Protein AF-A0A5C7ZYX0-F1 (afdb_monomer_lite)

Radius of gyration: 10.94 Å; chains: 1; bounding box: 20×14×37 Å

Secondary structure (DSSP, 8-state):
----------HHHHHHHHHHHHHH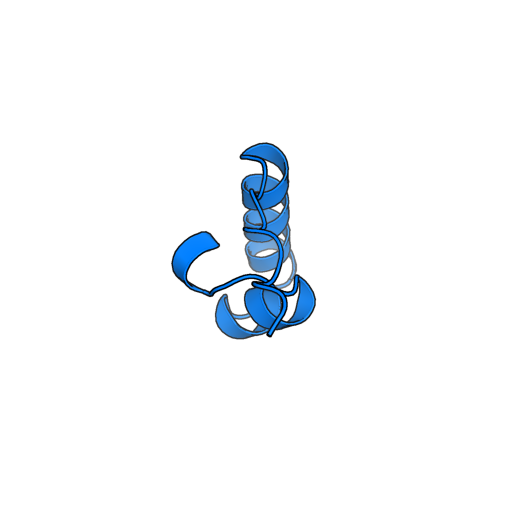T--HHHHHHHTT--GGG--

Sequence (43 aa):
MERTPKGIYTPEFRAEAVRLVEATGMSVARAAKQLSMPKSSLD

pLDDT: mean 73.13, std 11.17, range [39.56, 84.5]

Foldseek 3Di:
DPDDPPPPQDPVNLVVLLVVCVVVVNDLVVSCVVVVHDSVSND

Structure (mmCIF, N/CA/C/O backbone):
data_AF-A0A5C7ZYX0-F1
#
_entry.id   AF-A0A5C7ZYX0-F1
#
loop_
_atom_site.group_PDB
_atom_site.id
_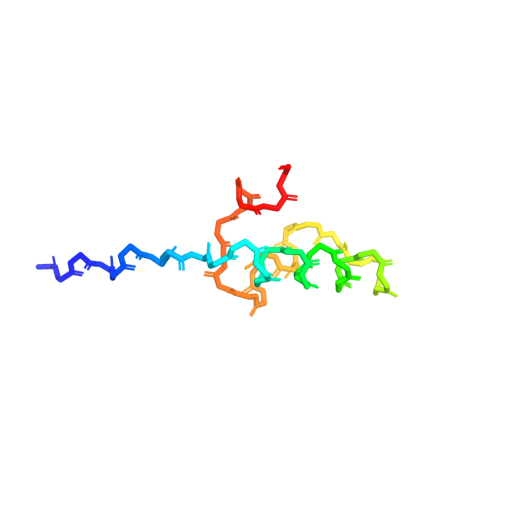atom_site.type_symbol
_atom_site.label_atom_id
_atom_site.label_alt_id
_atom_site.label_comp_id
_atom_site.label_asym_id
_atom_site.label_entity_id
_atom_site.label_seq_id
_atom_site.pdbx_PDB_ins_code
_atom_site.Cartn_x
_atom_site.Cartn_y
_atom_site.Cartn_z
_atom_site.occupancy
_atom_site.B_iso_or_equiv
_atom_site.auth_seq_id
_atom_site.auth_comp_id
_atom_site.auth_asym_id
_atom_site.auth_atom_id
_atom_site.pdbx_PDB_model_num
ATOM 1 N N . MET A 1 1 ? 3.753 2.274 -27.545 1.00 39.56 1 MET A N 1
ATOM 2 C CA . MET A 1 1 ? 3.160 2.355 -26.195 1.00 39.56 1 MET A CA 1
ATOM 3 C C . MET A 1 1 ? 4.309 2.225 -25.220 1.00 39.56 1 MET A C 1
ATOM 5 O O . MET A 1 1 ? 4.837 1.129 -25.055 1.00 39.56 1 MET A O 1
ATOM 9 N N . GLU A 1 2 ? 4.815 3.360 -24.743 1.00 40.84 2 GLU A N 1
ATOM 10 C CA . GLU A 1 2 ? 5.984 3.383 -23.866 1.00 40.84 2 GLU A CA 1
ATOM 11 C C . GLU A 1 2 ? 5.619 2.650 -22.580 1.00 40.84 2 GLU A C 1
ATOM 13 O O . GLU A 1 2 ? 4.689 3.031 -21.870 1.00 40.84 2 GLU A O 1
ATOM 18 N N . ARG A 1 3 ? 6.269 1.503 -22.365 1.00 52.41 3 ARG A N 1
ATOM 19 C CA . ARG A 1 3 ? 6.080 0.677 -21.177 1.00 52.41 3 ARG A CA 1
ATOM 20 C C . ARG A 1 3 ? 6.442 1.557 -19.992 1.00 52.41 3 ARG A C 1
ATOM 22 O O . ARG A 1 3 ? 7.601 1.941 -19.866 1.00 52.41 3 ARG A O 1
ATOM 29 N N . THR A 1 4 ? 5.442 1.884 -19.177 1.00 57.28 4 THR A N 1
ATOM 30 C CA . THR A 1 4 ? 5.580 2.607 -17.914 1.00 57.28 4 THR A CA 1
ATOM 31 C C . THR A 1 4 ? 6.844 2.102 -17.221 1.00 57.28 4 THR A C 1
ATOM 33 O O . THR A 1 4 ? 6.992 0.876 -17.113 1.00 57.28 4 THR A O 1
ATOM 36 N N . PRO A 1 5 ? 7.785 2.987 -16.834 1.00 55.31 5 PRO A N 1
ATOM 37 C CA . PRO A 1 5 ? 9.025 2.556 -16.206 1.00 55.31 5 PRO A CA 1
ATOM 38 C C . PRO A 1 5 ? 8.634 1.630 -15.064 1.00 55.31 5 PRO A C 1
ATOM 40 O O . PRO A 1 5 ? 7.759 1.979 -14.272 1.00 55.31 5 PRO A O 1
ATOM 43 N N . LYS A 1 6 ? 9.190 0.411 -15.049 1.00 58.81 6 LYS A N 1
ATOM 44 C CA . LYS A 1 6 ? 8.986 -0.529 -13.947 1.00 58.81 6 LYS A CA 1
ATOM 45 C C . LYS A 1 6 ? 9.367 0.249 -12.696 1.00 58.81 6 LYS A C 1
ATOM 47 O O . LYS A 1 6 ? 10.550 0.501 -12.496 1.00 58.81 6 LYS A O 1
ATOM 52 N N . GLY A 1 7 ? 8.371 0.721 -11.950 1.00 59.69 7 GLY A N 1
ATOM 53 C CA . GLY A 1 7 ? 8.566 1.490 -10.735 1.00 59.69 7 GLY A CA 1
ATOM 54 C C . GLY A 1 7 ? 9.234 0.556 -9.751 1.00 59.69 7 GLY A C 1
ATOM 55 O O . GLY A 1 7 ? 8.563 -0.224 -9.081 1.00 59.69 7 GLY A O 1
ATOM 56 N N . ILE A 1 8 ? 10.565 0.536 -9.753 1.00 64.62 8 ILE A N 1
ATOM 57 C CA . ILE A 1 8 ? 11.337 -0.201 -8.768 1.00 64.62 8 ILE A CA 1
ATOM 58 C C . ILE A 1 8 ? 11.167 0.607 -7.492 1.00 64.62 8 ILE A C 1
ATOM 60 O O . ILE A 1 8 ? 11.913 1.544 -7.227 1.00 64.62 8 ILE A O 1
ATOM 64 N N . TYR A 1 9 ? 10.119 0.288 -6.738 1.00 71.81 9 TYR A N 1
ATOM 65 C CA . TYR A 1 9 ? 9.941 0.842 -5.410 1.00 71.81 9 TYR A CA 1
ATOM 66 C C . TYR A 1 9 ? 11.073 0.309 -4.550 1.00 71.81 9 TYR A C 1
ATOM 68 O O . TYR A 1 9 ? 11.200 -0.912 -4.353 1.00 71.81 9 TYR A O 1
ATOM 76 N N . THR A 1 10 ? 11.907 1.227 -4.075 1.00 79.06 10 THR A N 1
ATOM 77 C CA . THR A 1 10 ? 12.978 0.890 -3.151 1.00 79.06 10 THR A CA 1
ATOM 78 C C . THR A 1 10 ? 12.368 0.290 -1.879 1.00 79.06 10 THR A C 1
ATOM 80 O O . THR A 1 10 ? 11.209 0.577 -1.543 1.00 79.06 10 THR A O 1
ATOM 83 N N . PRO A 1 11 ? 13.079 -0.615 -1.194 1.00 77.50 11 PRO A N 1
ATOM 84 C CA . PRO A 1 11 ? 12.577 -1.209 0.042 1.00 77.50 11 PRO A CA 1
ATOM 85 C C . PRO A 1 11 ? 12.266 -0.147 1.109 1.00 77.50 11 PRO A C 1
ATOM 87 O O . PRO A 1 11 ? 11.295 -0.299 1.849 1.00 77.50 11 PRO A O 1
ATOM 90 N N . GLU A 1 12 ? 13.003 0.965 1.128 1.00 79.50 12 GLU A N 1
ATOM 91 C CA . GLU A 1 12 ? 12.763 2.100 2.024 1.00 79.50 12 GLU A CA 1
ATOM 92 C C . GLU A 1 12 ? 11.421 2.773 1.722 1.00 79.50 12 GLU A C 1
ATOM 94 O O . GLU A 1 12 ? 10.637 3.030 2.634 1.00 79.50 12 GLU A O 1
ATOM 99 N N . PHE A 1 13 ? 11.115 2.989 0.439 1.00 80.00 13 PHE A N 1
ATOM 100 C CA . PHE A 1 13 ? 9.848 3.588 0.023 1.00 80.00 13 PHE A CA 1
ATOM 101 C C . PHE A 1 13 ? 8.656 2.698 0.381 1.00 80.00 13 PHE A C 1
ATOM 103 O O . PHE A 1 13 ? 7.624 3.190 0.832 1.00 80.00 13 PHE A O 1
ATOM 110 N N . ARG A 1 14 ? 8.800 1.374 0.241 1.00 80.00 14 ARG A N 1
ATOM 111 C CA . ARG A 1 14 ? 7.763 0.425 0.675 1.00 80.00 14 ARG A CA 1
ATOM 112 C C . ARG A 1 14 ? 7.548 0.471 2.185 1.00 80.00 14 ARG A C 1
ATOM 114 O O . ARG A 1 14 ? 6.403 0.502 2.621 1.00 80.00 14 ARG A O 1
ATOM 121 N N . ALA A 1 15 ? 8.619 0.522 2.976 1.00 82.38 15 ALA A N 1
ATOM 122 C CA . ALA A 1 15 ? 8.516 0.611 4.432 1.00 82.38 15 ALA A CA 1
ATOM 123 C C . ALA A 1 15 ? 7.840 1.916 4.884 1.00 82.38 15 ALA A C 1
ATOM 125 O O . ALA A 1 15 ? 7.004 1.903 5.786 1.00 82.38 15 ALA A O 1
ATOM 126 N N . GLU A 1 16 ? 8.164 3.037 4.240 1.00 82.31 16 GLU A N 1
ATOM 127 C CA . GLU A 1 16 ? 7.524 4.323 4.521 1.00 82.31 16 GLU A CA 1
ATOM 128 C C . GLU A 1 16 ? 6.045 4.322 4.122 1.00 82.31 16 GLU A C 1
ATOM 130 O O . GLU A 1 16 ? 5.193 4.794 4.873 1.00 82.31 16 GLU A O 1
ATOM 135 N N . ALA A 1 17 ? 5.722 3.711 2.986 1.00 80.38 17 ALA A N 1
ATOM 136 C CA . ALA A 1 17 ? 4.355 3.561 2.524 1.00 80.38 17 ALA A CA 1
ATOM 137 C C . ALA A 1 17 ? 3.496 2.700 3.466 1.00 80.38 17 ALA A C 1
ATOM 139 O O . ALA A 1 17 ? 2.357 3.069 3.748 1.00 80.38 17 ALA A O 1
ATOM 140 N N . VAL A 1 18 ? 4.042 1.598 3.993 1.00 83.00 18 VAL A N 1
ATOM 141 C CA . VAL A 1 18 ? 3.376 0.771 5.016 1.00 83.00 18 VAL A CA 1
ATOM 142 C C . VAL A 1 18 ? 3.182 1.566 6.305 1.00 83.00 18 VAL A C 1
ATOM 144 O O . VAL A 1 18 ? 2.064 1.629 6.812 1.00 83.00 18 VAL A O 1
ATOM 147 N N . ARG A 1 19 ? 4.209 2.283 6.780 1.00 84.50 19 ARG A N 1
ATOM 148 C CA . ARG A 1 19 ? 4.063 3.159 7.956 1.00 84.50 19 ARG A CA 1
ATOM 149 C C . ARG A 1 19 ? 2.997 4.228 7.757 1.00 84.50 19 ARG A C 1
ATOM 151 O O . ARG A 1 19 ? 2.268 4.534 8.693 1.00 84.50 19 ARG A O 1
ATOM 158 N N . LEU A 1 20 ? 2.893 4.804 6.558 1.00 83.25 20 LEU A N 1
ATOM 159 C CA . LEU A 1 20 ? 1.859 5.785 6.244 1.00 83.25 20 LEU A CA 1
ATOM 160 C C . LEU A 1 20 ? 0.465 5.157 6.357 1.00 83.25 20 LEU A C 1
ATOM 162 O O . LEU A 1 20 ?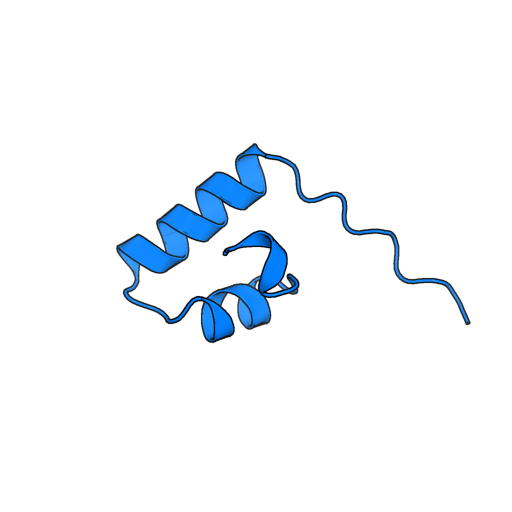 -0.424 5.779 6.934 1.00 83.25 20 LEU A O 1
ATOM 166 N N . VAL A 1 21 ? 0.278 3.933 5.849 1.00 82.75 21 VAL A N 1
ATOM 167 C CA . VAL A 1 21 ? -0.978 3.165 5.958 1.00 82.75 21 VAL A CA 1
ATOM 168 C C . VAL A 1 21 ? -1.347 2.956 7.428 1.00 82.75 21 VAL A C 1
ATOM 1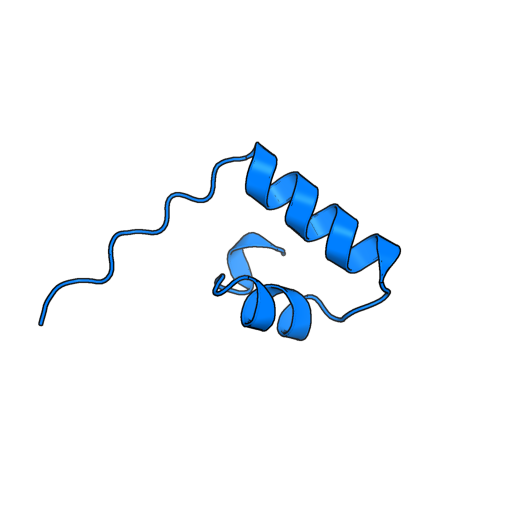70 O O . VAL A 1 21 ? -2.467 3.278 7.823 1.00 82.75 21 VAL A O 1
ATOM 173 N N . GLU A 1 22 ? -0.396 2.487 8.239 1.00 83.69 22 GLU A N 1
ATOM 174 C CA . GLU A 1 22 ? -0.588 2.223 9.670 1.00 83.69 22 GLU A CA 1
ATOM 175 C C . GLU A 1 22 ? -0.874 3.505 10.465 1.00 83.69 22 GLU A C 1
ATOM 177 O O . GLU A 1 22 ? -1.824 3.554 11.245 1.00 83.69 22 GLU A O 1
ATOM 182 N N . ALA A 1 23 ? -0.104 4.571 10.231 1.00 84.50 23 ALA A N 1
ATOM 183 C CA . ALA A 1 23 ? -0.235 5.839 10.947 1.00 84.50 23 ALA A CA 1
ATOM 184 C C . ALA A 1 23 ? -1.537 6.582 10.616 1.00 84.50 23 ALA A C 1
ATOM 186 O O . ALA A 1 23 ? -2.092 7.276 11.466 1.00 84.50 23 ALA A O 1
ATOM 187 N N . THR A 1 24 ? -2.027 6.458 9.382 1.00 80.56 24 THR A N 1
ATOM 188 C CA . THR A 1 24 ? -3.259 7.135 8.944 1.00 80.56 24 THR A CA 1
ATOM 189 C C . THR A 1 24 ? -4.509 6.268 9.072 1.00 80.56 24 THR A C 1
ATOM 191 O O . THR A 1 24 ? -5.613 6.768 8.849 1.00 80.56 24 THR A O 1
ATOM 194 N N . GLY A 1 25 ? -4.366 4.976 9.395 1.00 82.56 25 GLY A N 1
ATOM 195 C CA . GLY A 1 25 ? -5.466 4.007 9.385 1.00 82.56 25 GLY A CA 1
ATOM 196 C C . GLY A 1 25 ? -6.123 3.852 8.006 1.00 82.56 25 GLY A C 1
ATOM 197 O O . GLY A 1 25 ? -7.267 3.405 7.900 1.00 82.56 25 GLY A O 1
ATOM 198 N N . MET A 1 26 ? -5.443 4.277 6.935 1.00 81.31 26 MET A N 1
ATOM 199 C CA . MET A 1 26 ? -5.963 4.176 5.576 1.00 81.31 26 MET A CA 1
ATOM 200 C C . MET A 1 26 ? -5.925 2.726 5.104 1.00 81.31 26 MET A C 1
ATOM 202 O O . MET A 1 26 ? -5.065 1.946 5.487 1.00 81.31 26 MET A O 1
ATOM 206 N N . SER A 1 27 ? -6.841 2.350 4.214 1.00 79.75 27 SER A N 1
ATOM 207 C CA . SER A 1 27 ? -6.761 1.037 3.580 1.00 79.75 27 SER A CA 1
ATOM 208 C C . SER A 1 27 ? -5.567 0.972 2.625 1.00 79.75 27 SER A C 1
ATOM 210 O O . SER A 1 27 ? -5.274 1.936 1.911 1.00 79.75 27 SER A O 1
ATOM 212 N N . VAL A 1 28 ? -4.938 -0.202 2.536 1.00 75.00 28 VAL A N 1
ATOM 213 C CA . VAL A 1 28 ? -3.845 -0.507 1.592 1.00 75.00 28 VAL A CA 1
ATOM 214 C C . VAL A 1 28 ? -4.196 -0.068 0.164 1.00 75.00 28 VAL A C 1
ATOM 216 O O . VAL A 1 28 ? -3.374 0.483 -0.558 1.00 75.00 28 VAL A O 1
ATOM 219 N N . ALA A 1 29 ? -5.467 -0.211 -0.226 1.00 75.88 29 ALA A N 1
ATOM 220 C CA . ALA A 1 29 ? -6.002 0.253 -1.505 1.00 75.88 29 ALA A CA 1
ATOM 221 C C . ALA A 1 29 ? -5.866 1.764 -1.733 1.00 75.88 29 ALA A C 1
ATOM 223 O O . ALA A 1 29 ? -5.552 2.208 -2.839 1.00 75.88 29 ALA A O 1
ATOM 224 N N . ARG A 1 30 ? -6.163 2.551 -0.698 1.00 78.94 30 ARG A N 1
ATOM 225 C CA . ARG A 1 30 ? -6.148 4.011 -0.745 1.00 78.94 30 ARG A CA 1
ATOM 226 C C . ARG A 1 30 ? -4.717 4.533 -0.725 1.00 78.94 30 ARG A C 1
ATOM 228 O O . ARG A 1 30 ? -4.402 5.419 -1.515 1.00 78.94 30 ARG A O 1
ATOM 235 N N . ALA A 1 31 ? -3.861 3.935 0.099 1.00 79.69 31 ALA A N 1
ATOM 236 C CA . ALA A 1 31 ? -2.438 4.247 0.133 1.00 79.69 31 ALA A CA 1
ATOM 237 C C . ALA A 1 31 ? -1.746 3.897 -1.192 1.00 79.69 31 ALA A C 1
ATOM 239 O O . ALA A 1 31 ? -1.074 4.745 -1.770 1.00 79.69 31 ALA A O 1
ATOM 240 N N . ALA A 1 32 ? -2.008 2.707 -1.741 1.00 78.06 32 ALA A N 1
ATOM 241 C CA . ALA A 1 32 ? -1.527 2.296 -3.060 1.00 78.06 32 ALA A CA 1
ATOM 242 C C . ALA A 1 32 ? -1.924 3.308 -4.147 1.00 78.06 32 ALA A C 1
A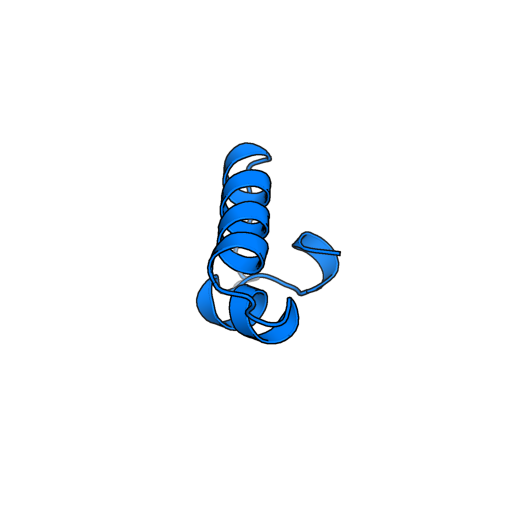TOM 244 O O . ALA A 1 32 ? -1.094 3.725 -4.949 1.00 78.06 32 ALA A O 1
ATOM 245 N N 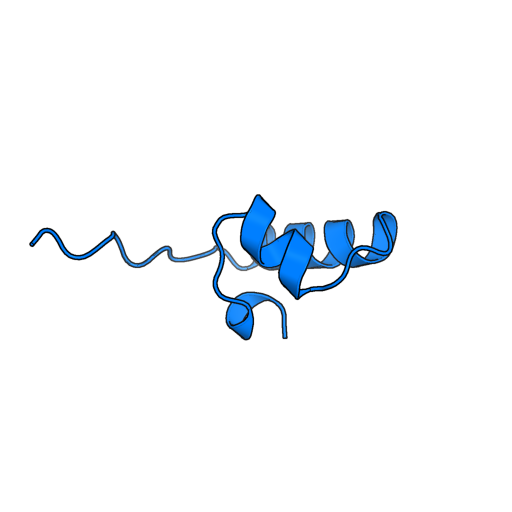. LYS A 1 33 ? -3.177 3.781 -4.134 1.00 79.62 33 LYS A N 1
ATOM 246 C CA . LYS A 1 33 ? -3.665 4.777 -5.097 1.00 79.62 33 LYS A CA 1
ATOM 247 C C . LYS A 1 33 ? -3.014 6.154 -4.921 1.00 79.62 33 LYS A C 1
ATOM 249 O O . LYS A 1 33 ? -2.742 6.809 -5.920 1.00 79.62 33 LYS A O 1
ATOM 254 N N . GLN A 1 34 ? -2.762 6.593 -3.686 1.00 77.94 34 GLN A N 1
ATOM 255 C CA . GLN A 1 34 ? -2.056 7.854 -3.414 1.00 77.94 34 GLN A CA 1
ATOM 256 C C . GLN A 1 34 ? -0.587 7.802 -3.825 1.00 77.94 34 GLN A C 1
ATOM 258 O O . GLN A 1 34 ? -0.067 8.772 -4.365 1.00 77.94 34 GLN A O 1
ATOM 263 N N . LEU A 1 35 ? 0.061 6.665 -3.596 1.00 75.31 35 LEU A N 1
ATOM 264 C CA . LEU A 1 35 ? 1.478 6.461 -3.879 1.00 75.31 35 LEU A CA 1
ATOM 265 C C . LEU A 1 35 ? 1.727 5.978 -5.313 1.00 75.31 35 LEU A C 1
ATOM 267 O O . LEU A 1 35 ? 2.859 5.661 -5.669 1.00 75.31 35 LEU A O 1
ATOM 271 N N . SER A 1 36 ? 0.675 5.908 -6.140 1.00 73.56 36 SER A N 1
ATOM 272 C CA . SER A 1 36 ? 0.729 5.366 -7.501 1.00 73.56 36 SER A CA 1
ATOM 273 C C . SER A 1 36 ? 1.416 3.993 -7.551 1.00 73.56 36 SER A C 1
ATOM 275 O O . SER A 1 36 ? 2.182 3.695 -8.465 1.00 73.56 36 SER A O 1
ATOM 277 N N . MET A 1 37 ? 1.160 3.163 -6.536 1.00 73.00 37 MET A N 1
ATOM 278 C CA . MET A 1 37 ? 1.712 1.822 -6.378 1.00 73.00 37 MET A CA 1
ATOM 279 C C . MET A 1 37 ? 0.665 0.744 -6.651 1.00 73.00 37 MET A C 1
ATOM 281 O O . MET A 1 37 ? -0.521 0.935 -6.366 1.00 73.00 37 MET A O 1
ATOM 285 N N . PRO A 1 38 ? 1.073 -0.429 -7.157 1.00 74.19 38 PRO A N 1
ATOM 286 C CA . PRO A 1 38 ? 0.209 -1.595 -7.151 1.00 74.19 38 PRO A CA 1
ATOM 287 C C . PRO A 1 38 ? -0.033 -2.044 -5.704 1.00 74.19 38 PRO A C 1
ATOM 289 O O . PRO A 1 38 ? 0.883 -2.049 -4.884 1.00 74.19 38 PRO A O 1
ATOM 292 N N . LYS A 1 39 ? -1.263 -2.482 -5.399 1.00 70.12 39 LYS A N 1
ATOM 293 C CA . LYS A 1 39 ? -1.614 -3.060 -4.085 1.00 70.12 39 LYS A CA 1
ATOM 294 C C . LYS A 1 39 ? -0.642 -4.154 -3.647 1.00 70.12 39 LYS A C 1
ATOM 296 O O . LYS A 1 39 ? -0.291 -4.206 -2.484 1.00 70.12 39 LYS A O 1
ATOM 301 N N . SER A 1 40 ? -0.163 -4.959 -4.593 1.00 69.94 40 SER A N 1
ATOM 302 C CA . SER A 1 40 ? 0.792 -6.047 -4.368 1.00 69.94 40 SER A CA 1
ATOM 303 C C . SER A 1 40 ? 2.162 -5.595 -3.845 1.00 69.94 40 SER A C 1
ATOM 305 O O . SER A 1 40 ? 2.984 -6.435 -3.511 1.00 69.94 40 SER A O 1
ATOM 307 N N . SER A 1 41 ? 2.461 -4.291 -3.833 1.00 67.62 41 SER A N 1
ATOM 308 C CA . SER A 1 41 ? 3.675 -3.745 -3.206 1.00 67.62 41 SER A CA 1
ATOM 309 C C . SER A 1 41 ? 3.479 -3.330 -1.745 1.00 67.62 41 SER A C 1
ATOM 311 O O . SER A 1 41 ? 4.454 -2.914 -1.123 1.00 67.62 41 SER A O 1
ATOM 313 N N . LEU A 1 42 ? 2.250 -3.421 -1.227 1.00 67.00 42 LEU A N 1
ATOM 314 C CA . LEU A 1 42 ? 1.848 -3.061 0.137 1.00 67.00 42 LEU A CA 1
ATOM 315 C C . LEU A 1 42 ? 1.091 -4.191 0.863 1.00 67.00 42 LEU A C 1
ATOM 317 O O . LEU A 1 42 ? 0.517 -3.932 1.918 1.00 67.00 42 LEU A O 1
ATOM 321 N N . ASP A 1 43 ? 1.035 -5.383 0.266 1.00 61.34 43 ASP A N 1
ATOM 322 C CA . ASP A 1 43 ? 0.455 -6.605 0.843 1.00 61.34 43 ASP A CA 1
ATOM 323 C C . ASP A 1 43 ? 1.531 -7.407 1.587 1.00 61.34 43 ASP A C 1
ATOM 325 O O . ASP A 1 43 ? 2.673 -7.461 1.064 1.00 61.34 43 ASP A O 1
#